Protein AF-A0A2I1FZP3-F1 (afdb_monomer)

Nearest PDB structures (foldseek):
  4ckk-assembly2_D  TM=4.000E-01  e=3.227E-01  Escherichia coli
  2xco-assembly1_A-2  TM=3.703E-01  e=2.874E-01  Staphylococcus aureus subsp. aureus N315
  9ggq-assembly1_A  TM=3.804E-01  e=4.571E-01  Escherichia coli
  8j9t-assembly1_B  TM=2.985E-01  e=2.029E-01  Salmonella enterica subsp. enterica serovar Typhi str. CT18
  4tma-assembly1_A  TM=3.708E-01  e=7.704E-01  Escherichia coli str. K-12 substr. MC4100

Secondary structu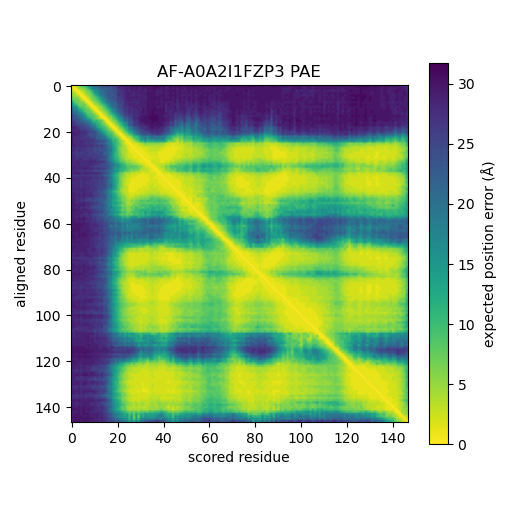re (DSSP, 8-state):
-PPPPP------PPP-----------EEEEEE--TT-S--EEEEEEEE-HHHHHHHHH-THHHHTT----TTEEEEEEE-TTT--EEEEEEEEPPHHHHHHHHHHHHH---------------HHHHHHHHHHHHHHHHHHHHHT--

Structure (mmCIF, N/CA/C/O backbone):
data_AF-A0A2I1FZP3-F1
#
_entry.id   AF-A0A2I1FZP3-F1
#
loop_
_atom_site.group_PDB
_atom_site.id
_atom_site.type_symbol
_atom_site.label_atom_id
_atom_site.label_alt_id
_atom_site.label_comp_id
_atom_site.label_asym_id
_atom_site.label_entity_id
_atom_site.label_seq_id
_atom_site.pdbx_PDB_ins_code
_atom_site.Cartn_x
_atom_site.Cartn_y
_atom_site.Cartn_z
_atom_site.occupancy
_atom_site.B_iso_or_equiv
_atom_site.auth_seq_id
_atom_site.auth_comp_id
_atom_site.auth_asym_id
_atom_site.auth_atom_id
_atom_site.pdbx_PDB_model_num
ATOM 1 N N . MET A 1 1 ? -20.831 64.027 -20.513 1.00 36.06 1 MET A N 1
ATOM 2 C CA . MET A 1 1 ? -20.274 62.746 -20.029 1.00 36.06 1 MET A CA 1
ATOM 3 C C . MET A 1 1 ? -19.517 62.098 -21.174 1.00 36.06 1 MET A C 1
ATOM 5 O O . MET A 1 1 ? -19.950 62.230 -22.310 1.00 36.06 1 MET A O 1
ATOM 9 N N . ASN A 1 2 ? -18.352 61.541 -20.854 1.00 31.67 2 ASN A N 1
ATOM 10 C CA . ASN A 1 2 ? -17.233 61.243 -21.748 1.00 31.67 2 ASN A CA 1
ATOM 11 C C . ASN A 1 2 ? -17.485 60.172 -22.819 1.00 31.67 2 ASN A C 1
ATOM 13 O O . ASN A 1 2 ? -18.272 59.250 -22.639 1.00 31.67 2 ASN A O 1
ATOM 17 N N . TYR A 1 3 ? -16.723 60.334 -23.902 1.00 29.52 3 TYR A N 1
ATOM 18 C CA . TYR A 1 3 ? -16.594 59.488 -25.084 1.00 29.52 3 TYR A CA 1
ATOM 19 C C . TYR A 1 3 ? -16.164 58.044 -24.770 1.00 29.52 3 TYR A C 1
ATOM 21 O O . TYR A 1 3 ? -15.208 57.819 -24.028 1.00 29.52 3 TYR A O 1
ATOM 29 N N . ASN A 1 4 ? -16.829 57.086 -25.425 1.00 27.98 4 ASN A N 1
ATOM 30 C CA . ASN A 1 4 ? -16.397 55.694 -25.556 1.00 27.98 4 ASN A CA 1
ATOM 31 C C . ASN A 1 4 ? -15.178 55.609 -26.486 1.00 27.98 4 ASN A C 1
ATOM 33 O O . ASN A 1 4 ? -15.263 55.978 -27.658 1.00 27.98 4 ASN A O 1
ATOM 37 N N . PHE A 1 5 ? -14.069 55.074 -25.976 1.00 32.09 5 PHE A N 1
ATOM 38 C CA . PHE A 1 5 ? -12.949 54.604 -26.784 1.00 32.09 5 PHE A CA 1
ATOM 39 C C . PHE A 1 5 ? -13.164 53.131 -27.148 1.00 32.09 5 PHE A C 1
ATOM 41 O O . PHE A 1 5 ? -13.306 52.277 -26.275 1.00 32.09 5 PHE A O 1
ATOM 48 N N . ASN A 1 6 ? -13.154 52.847 -28.450 1.00 33.81 6 ASN A N 1
ATOM 49 C CA . ASN A 1 6 ? -12.916 51.512 -28.991 1.00 33.81 6 ASN A CA 1
ATOM 50 C C . ASN A 1 6 ? -11.511 51.037 -28.600 1.00 33.81 6 ASN A C 1
ATOM 52 O O . ASN A 1 6 ? -10.565 51.811 -28.719 1.00 33.81 6 ASN A O 1
ATOM 56 N N . ASN A 1 7 ? -11.369 49.757 -28.246 1.00 30.62 7 ASN A N 1
ATOM 57 C CA . ASN A 1 7 ? -10.173 48.984 -28.581 1.00 30.62 7 ASN A CA 1
ATOM 58 C C . ASN A 1 7 ? -10.467 47.471 -28.578 1.00 30.62 7 ASN A C 1
ATOM 60 O O . ASN A 1 7 ? -10.655 46.846 -27.539 1.00 30.62 7 ASN A O 1
ATOM 64 N N . SER A 1 8 ? -10.543 46.938 -29.799 1.00 32.81 8 SER A N 1
ATOM 65 C CA . SER A 1 8 ? -9.983 45.668 -30.289 1.00 32.81 8 SER A CA 1
ATOM 66 C C . SER A 1 8 ? -9.821 44.507 -29.297 1.00 32.81 8 SER A C 1
ATOM 68 O O . SER A 1 8 ? -8.838 44.436 -28.563 1.00 32.81 8 SER A O 1
ATOM 70 N N . GLN A 1 9 ? -10.702 43.505 -29.397 1.00 31.09 9 GLN A N 1
ATOM 71 C CA . GLN A 1 9 ? -10.388 42.152 -28.938 1.00 31.09 9 GLN A CA 1
ATOM 72 C C . GLN A 1 9 ? -9.638 41.401 -30.039 1.00 31.09 9 GLN A C 1
ATOM 74 O O . GLN A 1 9 ? -10.198 41.039 -31.073 1.00 31.09 9 GLN A O 1
ATOM 79 N N . HIS A 1 10 ? -8.346 41.188 -29.803 1.00 32.38 10 HIS A N 1
ATOM 80 C CA . HIS A 1 10 ? -7.558 40.194 -30.512 1.00 32.38 10 HIS A CA 1
ATOM 81 C C . HIS A 1 10 ? -8.129 38.807 -30.197 1.00 32.38 10 HIS A C 1
ATOM 83 O O . HIS A 1 10 ? -8.143 38.373 -29.047 1.00 32.38 10 HIS A O 1
ATOM 89 N N . ILE A 1 11 ? -8.583 38.109 -31.235 1.00 34.84 11 ILE A N 1
ATOM 90 C CA . ILE A 1 11 ? -8.888 36.682 -31.188 1.00 34.84 11 ILE A CA 1
ATOM 91 C C . ILE A 1 11 ? -7.550 35.963 -31.005 1.00 34.84 11 ILE A C 1
ATOM 93 O O . ILE A 1 11 ? -6.791 35.810 -31.961 1.00 34.84 11 ILE A O 1
ATOM 97 N N . GLN A 1 12 ? -7.242 35.545 -29.780 1.00 29.98 12 GLN A N 1
ATOM 98 C CA . GLN A 1 12 ? -6.174 34.586 -2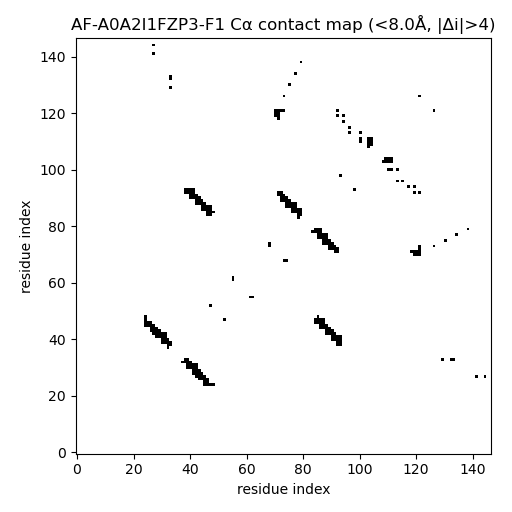9.532 1.00 29.98 12 GLN A CA 1
ATOM 99 C C . GLN A 1 12 ? -6.820 33.220 -29.320 1.00 29.98 12 GLN A C 1
ATOM 101 O O . GLN A 1 12 ? -7.466 32.954 -28.310 1.00 29.98 12 GLN A O 1
ATOM 106 N N . GLN A 1 13 ? -6.704 32.385 -30.351 1.00 31.31 13 GLN A N 1
ATOM 107 C CA . GLN A 1 13 ? -7.092 30.982 -30.325 1.00 31.31 13 GLN A CA 1
ATOM 108 C C . GLN A 1 13 ? -6.301 30.281 -29.214 1.00 31.31 13 GLN A C 1
ATOM 110 O O . GLN A 1 13 ? -5.072 30.287 -29.246 1.00 31.31 13 GLN A O 1
ATOM 115 N N . ASN A 1 14 ? -6.997 29.677 -28.250 1.00 29.75 14 ASN A N 1
ATOM 116 C CA . ASN A 1 14 ? -6.415 28.670 -27.366 1.00 29.75 14 ASN A CA 1
ATOM 117 C C . ASN A 1 14 ? -6.145 27.406 -28.196 1.00 29.75 14 ASN A C 1
ATOM 119 O O . ASN A 1 14 ? -7.109 26.823 -28.699 1.00 29.75 14 ASN A O 1
ATOM 123 N N . PRO A 1 15 ? -4.901 26.920 -28.328 1.00 36.59 15 PRO A N 1
ATOM 124 C CA . PRO A 1 15 ? -4.681 25.565 -28.779 1.00 36.59 15 PRO A CA 1
ATOM 125 C C . PRO A 1 15 ? -4.720 24.607 -27.587 1.00 36.59 15 PRO A C 1
ATOM 127 O O . PRO A 1 15 ? -4.204 24.890 -26.508 1.00 36.59 15 PRO A O 1
ATOM 130 N N . SER A 1 16 ? -5.268 23.425 -27.859 1.00 30.95 16 SER A N 1
ATOM 131 C CA . SER A 1 16 ? -5.257 22.203 -27.051 1.00 30.95 16 SER A CA 1
ATOM 132 C C . SER A 1 16 ? -6.294 22.090 -25.926 1.00 30.95 16 SER A C 1
ATOM 134 O O . SER A 1 16 ? -5.985 21.993 -24.743 1.00 30.95 16 SER A O 1
ATOM 136 N N . SER A 1 17 ? -7.549 21.883 -26.334 1.00 36.59 17 SER A N 1
ATOM 137 C CA . SER A 1 17 ? -8.292 20.750 -25.778 1.00 36.59 17 SER A CA 1
ATOM 138 C C . SER A 1 17 ? -7.452 19.493 -26.016 1.00 36.59 17 SER A C 1
ATOM 140 O O . SER A 1 17 ? -7.402 18.964 -27.128 1.00 36.59 17 SER A O 1
ATOM 142 N N . ILE A 1 18 ? -6.707 19.070 -24.997 1.00 39.03 18 ILE A N 1
ATOM 143 C CA . ILE A 1 18 ? -6.102 17.744 -24.980 1.00 39.03 18 ILE A CA 1
ATOM 144 C C . ILE A 1 18 ? -7.286 16.787 -25.000 1.00 39.03 18 ILE A C 1
ATOM 146 O O . ILE A 1 18 ? -7.970 16.626 -23.991 1.00 39.03 18 ILE A O 1
ATOM 150 N N . ASN A 1 19 ? -7.553 16.209 -26.170 1.00 36.81 19 ASN A N 1
ATOM 151 C CA . ASN A 1 19 ? -8.382 15.025 -26.278 1.00 36.81 19 ASN A CA 1
ATOM 152 C C . ASN A 1 19 ? -7.732 13.992 -25.357 1.00 36.81 19 ASN A C 1
ATOM 154 O O . ASN A 1 19 ? -6.656 13.469 -25.646 1.00 36.81 19 ASN A O 1
ATOM 158 N N . GLN A 1 20 ? -8.326 13.792 -24.184 1.00 46.28 20 GLN A N 1
ATOM 159 C CA . GLN A 1 20 ? -8.080 12.601 -23.397 1.00 46.28 20 GLN A CA 1
ATOM 160 C C . GLN A 1 20 ? -8.720 11.477 -24.199 1.00 46.28 20 GLN A C 1
ATOM 162 O O . GLN A 1 20 ? -9.888 11.151 -24.009 1.00 46.28 20 GLN A O 1
ATOM 167 N N . ASP A 1 21 ? -7.967 10.940 -25.159 1.00 45.06 21 ASP A N 1
ATOM 168 C CA . ASP A 1 21 ? -8.233 9.600 -25.651 1.00 45.06 21 ASP A CA 1
ATOM 169 C C . ASP A 1 21 ? -8.418 8.725 -24.410 1.00 45.06 21 ASP A C 1
ATOM 171 O O . ASP A 1 21 ? -7.615 8.793 -23.473 1.00 45.06 21 ASP A O 1
ATOM 175 N N . ASN A 1 22 ? -9.533 7.995 -24.364 1.00 50.78 22 ASN A N 1
ATOM 176 C CA . ASN A 1 22 ? -9.901 7.119 -23.258 1.00 50.78 22 ASN A CA 1
ATOM 177 C C . ASN A 1 22 ? -8.914 5.946 -23.203 1.00 50.78 22 ASN A C 1
ATOM 179 O O . ASN A 1 22 ? -9.229 4.829 -23.609 1.00 50.78 22 ASN A O 1
ATOM 183 N N . VAL A 1 23 ? -7.691 6.210 -22.752 1.00 60.16 23 VAL A N 1
ATOM 184 C CA . VAL A 1 23 ? -6.700 5.183 -22.481 1.00 60.16 23 VAL A CA 1
ATOM 185 C C . VAL A 1 23 ? -7.217 4.418 -21.274 1.00 60.16 23 VAL A C 1
ATOM 187 O O . VAL A 1 23 ? -7.290 4.956 -20.169 1.00 60.16 23 VAL A O 1
ATOM 190 N N . VAL A 1 24 ? -7.649 3.181 -21.510 1.00 63.47 24 VAL A N 1
ATOM 191 C CA . VAL A 1 24 ? -8.083 2.277 -20.448 1.00 63.47 24 VAL A CA 1
ATOM 192 C C . VAL A 1 24 ? -6.864 1.990 -19.579 1.00 63.47 24 VAL A C 1
ATOM 194 O O . VAL A 1 24 ? -5.933 1.306 -19.997 1.00 63.47 24 VAL A O 1
ATOM 197 N N . MET A 1 25 ? -6.855 2.576 -18.386 1.00 76.56 25 MET A N 1
ATOM 198 C CA . MET A 1 25 ? -5.805 2.371 -17.399 1.00 76.56 25 MET A CA 1
ATOM 199 C C . MET A 1 25 ? -6.105 1.102 -16.616 1.00 76.56 25 MET A C 1
ATOM 201 O O . MET A 1 25 ? -7.191 0.972 -16.053 1.00 76.56 25 MET A O 1
ATOM 205 N N . VAL A 1 26 ? -5.141 0.185 -16.557 1.00 87.75 26 VAL A N 1
ATOM 206 C CA . VAL A 1 26 ? -5.249 -0.972 -15.669 1.00 87.75 26 VAL A CA 1
ATOM 207 C C . VAL A 1 26 ? -5.025 -0.491 -14.237 1.00 87.75 26 VAL A C 1
ATOM 209 O O . VAL A 1 26 ? -3.985 0.094 -13.922 1.00 87.75 26 VAL A O 1
ATOM 212 N N . GLU A 1 27 ? -6.022 -0.708 -13.385 1.00 91.06 27 GLU A N 1
ATOM 213 C CA . GLU A 1 27 ? -6.035 -0.289 -11.986 1.00 91.06 27 GLU A CA 1
ATOM 214 C C . GLU A 1 27 ? -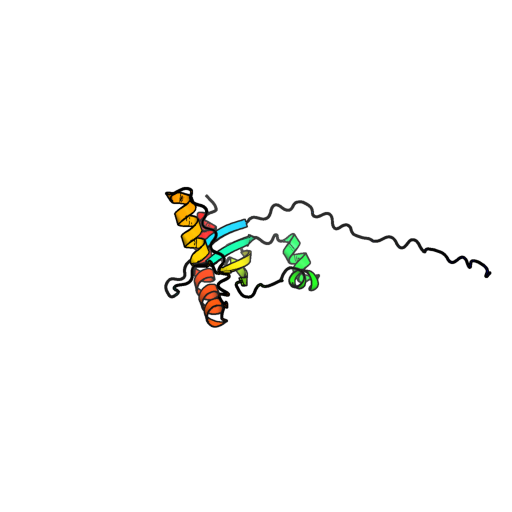6.284 -1.498 -11.083 1.00 91.06 27 GLU A C 1
ATOM 216 O O . GLU A 1 27 ? -7.218 -2.268 -11.298 1.00 91.06 27 GLU A O 1
ATOM 221 N N . TYR A 1 28 ? -5.451 -1.638 -10.055 1.00 92.12 28 TYR A N 1
ATOM 222 C CA . TYR A 1 28 ? -5.580 -2.646 -9.013 1.00 92.12 28 TYR A CA 1
ATOM 223 C C . TYR A 1 28 ? -5.862 -1.948 -7.686 1.00 92.12 28 TYR A C 1
ATOM 225 O O . TYR A 1 28 ? -5.115 -1.056 -7.274 1.00 92.12 28 TYR A O 1
ATOM 233 N N . LEU A 1 29 ? -6.935 -2.374 -7.023 1.00 93.25 29 LEU A N 1
ATOM 234 C CA . LEU A 1 29 ? -7.393 -1.847 -5.742 1.00 93.25 29 LEU A CA 1
ATOM 235 C C . LEU A 1 29 ? -7.364 -2.973 -4.716 1.00 93.25 29 LEU A C 1
ATOM 237 O O . LEU A 1 29 ? -7.997 -4.010 -4.918 1.00 93.25 29 LEU A O 1
ATOM 241 N N . PHE A 1 30 ? -6.631 -2.792 -3.623 1.00 94.38 30 PHE A N 1
ATOM 242 C CA . PHE A 1 30 ? -6.566 -3.795 -2.563 1.00 94.38 30 PHE A CA 1
ATOM 243 C C . PHE A 1 30 ? -6.197 -3.178 -1.218 1.00 94.38 30 PHE A C 1
ATOM 245 O O . PHE A 1 30 ? -5.577 -2.120 -1.145 1.00 94.38 30 PHE A O 1
ATOM 252 N N . PHE A 1 31 ? -6.567 -3.860 -0.135 1.00 93.94 31 PHE A N 1
ATOM 253 C CA . PHE A 1 31 ? -6.072 -3.530 1.196 1.00 93.94 31 PHE A CA 1
ATOM 254 C C . PHE A 1 31 ? -4.766 -4.269 1.466 1.00 93.94 31 PHE A C 1
ATOM 256 O O . PHE A 1 31 ? -4.611 -5.430 1.091 1.00 93.94 31 PHE A O 1
ATOM 263 N N . TYR A 1 32 ? -3.841 -3.602 2.145 1.00 94.88 32 TYR A N 1
ATOM 264 C CA . TYR A 1 32 ? -2.533 -4.142 2.474 1.00 94.88 32 TYR A CA 1
ATOM 265 C C . TYR A 1 32 ? -2.184 -3.859 3.932 1.00 94.88 32 TYR A C 1
ATOM 267 O O . TYR A 1 32 ? -2.423 -2.764 4.441 1.00 94.88 32 TYR A O 1
ATOM 275 N N . LYS A 1 33 ? -1.598 -4.854 4.596 1.00 92.50 33 LYS A N 1
ATOM 276 C CA . LYS A 1 33 ? -1.055 -4.736 5.946 1.00 92.50 33 LYS A CA 1
ATOM 277 C C . LYS A 1 33 ? 0.363 -5.321 5.950 1.00 92.50 33 LYS A C 1
ATOM 279 O O . LYS A 1 33 ? 0.492 -6.533 5.768 1.00 92.50 33 LYS A O 1
ATOM 284 N N . PRO A 1 34 ? 1.410 -4.507 6.160 1.00 90.69 34 PRO A N 1
ATOM 285 C CA . PRO A 1 34 ? 2.765 -5.015 6.344 1.00 90.69 34 PRO A CA 1
ATOM 286 C C . PRO A 1 34 ? 2.846 -5.935 7.571 1.00 90.69 34 PRO A C 1
ATOM 288 O O . PRO A 1 34 ? 2.172 -5.705 8.573 1.00 90.69 34 PRO A O 1
ATOM 291 N N . HIS A 1 35 ? 3.711 -6.952 7.537 1.00 82.44 35 HIS A N 1
ATOM 292 C CA . HIS A 1 35 ? 3.862 -7.897 8.656 1.00 82.44 35 HIS A CA 1
ATOM 293 C C . HIS A 1 35 ? 4.301 -7.230 9.972 1.00 82.44 3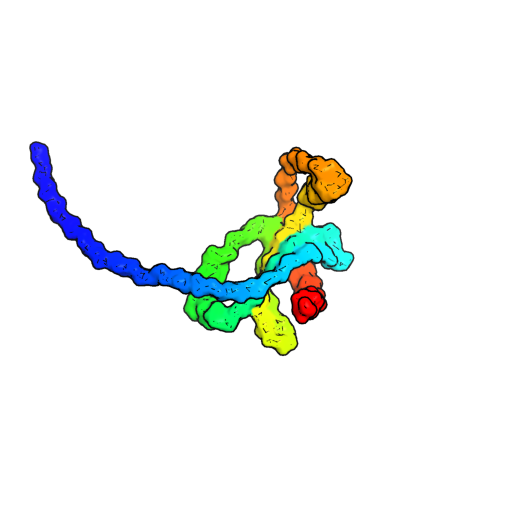5 HIS A C 1
ATOM 295 O O . HIS A 1 35 ? 3.899 -7.674 11.045 1.00 82.44 35 HIS A O 1
ATOM 301 N N . ASN A 1 36 ? 5.086 -6.154 9.886 1.00 82.75 36 ASN A N 1
ATOM 302 C CA . ASN A 1 36 ? 5.660 -5.451 11.036 1.00 82.75 36 ASN A CA 1
ATOM 303 C C . ASN A 1 36 ? 4.957 -4.120 11.339 1.00 82.75 36 ASN A C 1
ATOM 305 O O . ASN A 1 36 ? 5.529 -3.268 12.013 1.00 82.75 36 ASN A O 1
ATOM 309 N N . ASP A 1 37 ? 3.745 -3.921 10.820 1.00 85.19 37 ASP A N 1
ATOM 310 C CA . ASP A 1 37 ? 2.968 -2.703 11.027 1.00 85.19 37 ASP A CA 1
ATOM 311 C C . ASP A 1 37 ? 1.549 -3.041 11.507 1.00 85.19 37 ASP A C 1
ATOM 313 O O . ASP A 1 37 ? 0.943 -4.049 11.124 1.00 85.19 37 ASP A O 1
ATOM 317 N N . PHE A 1 38 ? 1.011 -2.197 12.382 1.00 85.06 38 PHE A N 1
ATOM 318 C CA . PHE A 1 38 ? -0.374 -2.291 12.836 1.00 85.06 38 PHE A CA 1
ATOM 319 C C . PHE A 1 38 ? -1.335 -1.576 11.884 1.00 85.06 38 PHE A C 1
ATOM 321 O O . PHE A 1 38 ? -2.533 -1.861 11.910 1.00 85.06 38 PHE A O 1
ATOM 328 N N . GLN A 1 39 ? -0.822 -0.685 11.035 1.00 90.12 39 GLN A N 1
ATOM 329 C CA . GLN A 1 39 ? -1.614 0.103 10.111 1.00 90.12 39 GLN A CA 1
ATOM 330 C C . GLN A 1 39 ? -2.043 -0.711 8.882 1.00 90.12 39 GLN A C 1
ATOM 332 O O . GLN A 1 39 ? -1.277 -1.474 8.292 1.00 90.12 39 GLN A O 1
ATOM 337 N N . ILE A 1 40 ? -3.302 -0.521 8.484 1.00 92.38 40 ILE A N 1
ATOM 338 C CA . ILE A 1 40 ? -3.864 -1.034 7.231 1.00 92.38 40 ILE A CA 1
ATOM 339 C C . ILE A 1 40 ? -3.912 0.105 6.218 1.00 92.38 40 ILE A C 1
ATOM 341 O O . ILE A 1 40 ? -4.284 1.234 6.553 1.00 92.38 40 ILE A O 1
ATOM 345 N N . TYR A 1 41 ? -3.572 -0.210 4.976 1.00 93.88 41 TYR A N 1
ATOM 346 C CA . TYR A 1 41 ? -3.533 0.735 3.873 1.00 93.88 41 TYR A CA 1
ATOM 347 C C . TYR A 1 41 ? -4.495 0.312 2.773 1.00 93.88 41 TYR A C 1
ATOM 349 O O . TYR A 1 41 ? -4.597 -0.870 2.445 1.00 93.88 41 TYR A O 1
ATOM 357 N N . HIS A 1 42 ? -5.183 1.284 2.190 1.00 94.31 42 HIS A N 1
ATOM 358 C CA . HIS A 1 42 ? -5.857 1.133 0.913 1.00 94.31 42 HIS A CA 1
ATOM 359 C C . HIS A 1 42 ? -4.846 1.456 -0.187 1.00 94.31 42 HIS A C 1
ATOM 361 O O . HIS A 1 42 ? -4.259 2.540 -0.198 1.00 94.31 42 HIS A O 1
ATOM 367 N N . ILE A 1 43 ? -4.600 0.496 -1.072 1.00 95.56 43 ILE A N 1
ATOM 368 C CA . ILE A 1 43 ? -3.628 0.606 -2.152 1.00 95.56 43 ILE A CA 1
ATOM 369 C C . ILE A 1 43 ? -4.371 0.755 -3.468 1.00 95.56 43 ILE A C 1
ATOM 371 O O . ILE A 1 43 ? -5.181 -0.089 -3.844 1.00 95.56 43 ILE A O 1
ATOM 375 N N . THR A 1 44 ? -4.031 1.817 -4.186 1.00 95.00 44 THR A N 1
ATOM 376 C CA . THR A 1 44 ? -4.402 2.025 -5.580 1.00 95.00 44 THR A CA 1
ATOM 377 C C . THR A 1 44 ? -3.146 1.943 -6.436 1.00 95.00 44 THR A C 1
ATOM 379 O O . THR A 1 44 ? -2.255 2.785 -6.328 1.00 95.00 44 THR A O 1
ATOM 382 N N . CYS A 1 45 ? -3.066 0.934 -7.296 1.00 93.88 45 CYS A N 1
ATOM 383 C CA . CYS A 1 45 ? -1.936 0.703 -8.187 1.00 93.88 45 CYS A CA 1
ATOM 384 C C . CYS A 1 45 ? -2.389 0.854 -9.641 1.00 93.88 45 CYS A C 1
ATOM 386 O O . CYS A 1 45 ? -3.232 0.095 -10.110 1.00 93.88 45 CYS A O 1
ATOM 388 N N . LYS A 1 46 ? -1.846 1.844 -10.354 1.00 92.81 46 LYS A N 1
ATOM 389 C CA . LYS A 1 46 ? -2.224 2.170 -11.737 1.00 92.81 46 LYS A CA 1
ATOM 390 C C . LYS A 1 46 ? -1.062 1.919 -12.674 1.00 92.81 46 LYS A C 1
ATOM 392 O O . LYS A 1 46 ? -0.018 2.549 -12.512 1.00 92.81 46 LYS A O 1
ATOM 397 N N . GLU A 1 47 ? -1.244 1.039 -13.652 1.00 91.75 47 GLU A N 1
ATOM 398 C CA . GLU A 1 47 ? -0.276 0.871 -14.736 1.00 91.75 47 GLU A CA 1
ATOM 399 C C . GLU A 1 47 ? -0.184 2.174 -15.540 1.00 91.75 47 GLU A C 1
ATOM 401 O O . GLU A 1 47 ? -1.198 2.793 -15.863 1.00 91.75 47 GLU A O 1
ATOM 406 N N . ILE A 1 48 ? 1.038 2.611 -15.837 1.00 89.56 48 ILE A N 1
ATOM 407 C CA . ILE A 1 48 ? 1.314 3.786 -16.658 1.00 89.56 48 ILE A CA 1
ATOM 408 C C . ILE A 1 48 ? 1.624 3.303 -18.081 1.00 89.56 48 ILE A C 1
ATOM 410 O O . ILE A 1 48 ? 2.676 2.693 -18.292 1.00 89.56 48 ILE A O 1
ATOM 414 N N . PRO A 1 49 ? 0.763 3.602 -19.069 1.00 86.69 49 PRO A N 1
ATOM 415 C CA . PRO A 1 49 ? 0.991 3.262 -20.466 1.00 86.69 49 PRO A CA 1
ATOM 416 C C . PRO A 1 49 ? 2.262 3.913 -20.996 1.00 86.69 49 PRO A C 1
ATOM 418 O O . PRO A 1 49 ? 2.619 5.032 -20.607 1.00 86.69 49 PRO A O 1
ATOM 421 N N . PHE A 1 50 ? 2.926 3.238 -21.928 1.00 81.69 50 PHE A N 1
ATOM 422 C CA . PHE A 1 50 ? 4.203 3.686 -22.475 1.00 81.69 50 PHE A CA 1
ATOM 423 C C . PHE A 1 50 ? 4.130 5.089 -23.096 1.00 81.69 50 PHE A C 1
ATOM 425 O O . PHE A 1 50 ? 4.999 5.928 -22.855 1.00 81.69 50 PHE A O 1
ATOM 432 N N . GLU A 1 51 ? 3.048 5.389 -23.811 1.00 80.88 51 GLU A N 1
ATOM 433 C CA . GLU A 1 51 ? 2.798 6.693 -24.431 1.00 80.88 51 GLU A CA 1
ATOM 434 C C . GLU A 1 51 ? 2.743 7.812 -23.382 1.00 80.88 51 GLU A C 1
ATOM 436 O O . GLU A 1 51 ? 3.175 8.945 -23.617 1.00 80.88 51 GLU A O 1
ATOM 441 N N . MET A 1 52 ? 2.239 7.491 -22.188 1.00 80.19 52 MET A N 1
ATOM 442 C CA . MET A 1 52 ? 2.197 8.418 -21.070 1.00 80.19 52 MET A CA 1
ATOM 443 C C . MET A 1 52 ? 3.581 8.599 -20.446 1.00 80.19 52 MET A C 1
ATOM 445 O O . MET A 1 52 ? 3.935 9.731 -20.125 1.00 80.19 52 MET A O 1
ATOM 449 N N . ILE A 1 53 ? 4.399 7.545 -20.355 1.00 77.88 53 ILE A N 1
ATOM 450 C CA . ILE A 1 53 ? 5.792 7.633 -19.881 1.00 77.88 53 ILE A CA 1
ATOM 451 C C . ILE A 1 53 ? 6.590 8.623 -20.740 1.00 77.88 53 ILE A C 1
ATOM 453 O O . ILE A 1 53 ? 7.252 9.508 -20.197 1.00 77.88 53 ILE A O 1
ATOM 457 N N . SER A 1 54 ? 6.485 8.547 -22.073 1.00 75.06 54 SER A N 1
ATOM 458 C CA . SER A 1 54 ? 7.167 9.495 -22.969 1.00 75.06 54 SER A CA 1
ATOM 459 C C . SER A 1 54 ? 6.737 10.945 -22.717 1.00 75.06 54 SER A C 1
ATOM 461 O O . SER A 1 54 ? 7.567 11.856 -22.732 1.00 75.06 54 SER A O 1
ATOM 463 N N . ARG A 1 55 ? 5.453 11.177 -22.412 1.00 74.50 55 ARG A N 1
ATOM 464 C CA . ARG A 1 55 ? 4.939 12.508 -22.052 1.00 74.50 55 ARG A CA 1
ATOM 465 C C . ARG A 1 55 ? 5.427 12.972 -20.681 1.00 74.50 55 ARG A C 1
ATOM 467 O O . ARG A 1 55 ? 5.749 14.148 -20.546 1.00 74.50 55 ARG A O 1
ATOM 474 N N . LEU A 1 56 ? 5.509 12.077 -19.693 1.00 71.81 56 LEU A N 1
ATOM 475 C CA . LEU A 1 56 ? 6.044 12.375 -18.358 1.00 71.81 56 LEU A CA 1
ATOM 476 C C . LEU A 1 56 ? 7.519 12.794 -18.425 1.00 71.81 56 LEU A C 1
ATOM 478 O O . LEU A 1 56 ? 7.902 13.757 -17.769 1.00 71.81 56 LEU A O 1
ATOM 482 N N . LEU A 1 57 ? 8.322 12.115 -19.250 1.00 71.88 57 LEU A N 1
ATOM 483 C CA . LEU A 1 57 ? 9.738 12.442 -19.462 1.00 71.88 57 LEU A CA 1
ATOM 484 C C . LEU A 1 57 ? 9.938 13.774 -20.201 1.00 71.88 57 LEU A C 1
ATOM 486 O O . LEU A 1 57 ? 10.932 14.458 -19.978 1.00 71.88 57 LEU A O 1
ATOM 490 N N . THR A 1 58 ? 8.999 14.144 -21.077 1.00 71.00 58 THR A N 1
ATOM 491 C CA . THR A 1 58 ? 9.102 15.359 -21.903 1.00 71.00 58 THR A CA 1
ATOM 492 C C . THR A 1 58 ? 8.526 16.595 -21.201 1.00 71.00 58 THR A C 1
ATOM 494 O O . THR A 1 58 ? 9.054 17.694 -21.350 1.00 71.00 58 THR A O 1
ATOM 497 N N . ASN A 1 59 ? 7.472 16.427 -20.392 1.00 62.28 59 ASN A N 1
ATOM 498 C CA . ASN A 1 59 ? 6.779 17.507 -19.689 1.00 62.28 59 ASN A CA 1
ATOM 499 C C . ASN A 1 59 ? 6.834 17.300 -18.165 1.00 62.28 59 ASN A C 1
ATOM 501 O O . ASN A 1 59 ? 5.936 16.693 -17.577 1.00 62.28 59 ASN A O 1
ATOM 505 N N . ASN A 1 60 ? 7.822 17.919 -17.508 1.00 56.91 60 ASN A N 1
ATOM 506 C CA . ASN A 1 60 ? 7.994 17.896 -16.043 1.00 56.91 60 ASN A CA 1
ATOM 507 C C . ASN A 1 60 ? 6.745 18.343 -15.246 1.00 56.91 60 ASN A C 1
ATOM 509 O O . ASN A 1 60 ? 6.570 17.961 -14.092 1.00 56.91 60 ASN A O 1
ATOM 513 N N . ASN A 1 61 ? 5.841 19.118 -15.856 1.00 54.12 61 ASN A N 1
ATOM 514 C CA . ASN A 1 61 ? 4.647 19.653 -15.191 1.00 54.12 61 ASN A CA 1
ATOM 515 C C . ASN A 1 61 ? 3.550 18.608 -14.913 1.00 54.12 61 ASN A C 1
ATOM 517 O O . ASN A 1 61 ? 2.720 18.826 -14.033 1.00 54.12 61 ASN A O 1
ATOM 521 N N . TYR A 1 62 ? 3.521 17.473 -15.622 1.00 54.16 62 TYR A N 1
ATOM 522 C CA . TYR A 1 62 ? 2.437 16.490 -15.464 1.00 54.16 62 TYR A CA 1
ATOM 523 C C . TYR A 1 62 ? 2.535 15.701 -14.144 1.00 54.16 62 TYR A C 1
ATOM 525 O O . TYR A 1 62 ? 1.517 15.326 -13.558 1.00 54.16 62 TYR A O 1
ATOM 533 N N . LEU A 1 63 ? 3.760 15.488 -13.650 1.00 53.88 63 LEU A N 1
ATOM 534 C CA . LEU A 1 63 ? 4.017 14.871 -12.343 1.00 53.88 63 LEU A CA 1
ATOM 535 C C . LEU A 1 63 ? 3.612 15.797 -11.187 1.00 53.88 63 LEU A C 1
ATOM 537 O O . LEU A 1 63 ? 3.161 15.324 -10.149 1.00 53.88 63 LEU A O 1
ATOM 541 N N . ILE A 1 64 ? 3.729 17.113 -11.385 1.00 50.00 64 ILE A N 1
ATOM 542 C CA . ILE A 1 64 ? 3.462 18.129 -10.360 1.00 50.00 64 ILE A CA 1
ATOM 543 C C . ILE A 1 64 ? 1.952 18.364 -10.197 1.00 50.00 64 ILE A C 1
ATOM 545 O O . ILE A 1 64 ? 1.462 18.502 -9.080 1.00 50.00 64 ILE A O 1
ATOM 549 N N . HIS A 1 65 ? 1.188 18.349 -11.294 1.00 48.59 65 HIS A N 1
ATOM 550 C CA . HIS A 1 65 ? -0.230 18.734 -11.276 1.00 48.59 65 HIS A CA 1
ATOM 551 C C . HIS A 1 65 ? -1.191 17.679 -10.688 1.00 48.59 65 HIS A C 1
ATOM 553 O O . HIS A 1 65 ? -2.354 17.991 -10.447 1.00 48.59 65 HIS A O 1
ATOM 559 N N . ASN A 1 66 ? -0.718 16.449 -10.444 1.00 52.84 66 ASN A N 1
ATOM 560 C CA . ASN A 1 66 ? -1.529 15.323 -9.951 1.00 52.84 66 ASN A CA 1
ATOM 561 C C . ASN A 1 66 ? -1.145 14.846 -8.535 1.00 52.84 66 ASN A C 1
ATOM 563 O O . ASN A 1 66 ? -1.610 13.787 -8.110 1.00 52.84 66 ASN A O 1
ATOM 567 N N . ASN A 1 67 ? -0.283 15.583 -7.829 1.00 56.41 67 ASN A N 1
ATOM 568 C CA . ASN A 1 67 ? 0.288 15.184 -6.538 1.00 56.41 67 ASN A CA 1
ATOM 569 C C . ASN A 1 67 ? -0.201 16.072 -5.381 1.00 56.41 67 ASN A C 1
ATOM 571 O O . ASN A 1 67 ? 0.595 16.528 -4.562 1.00 56.41 67 ASN A O 1
ATOM 575 N N . VAL A 1 68 ? -1.512 16.314 -5.277 1.00 55.09 68 VAL A N 1
ATOM 576 C CA . VAL A 1 68 ? -2.072 16.815 -4.011 1.00 55.09 68 VAL A CA 1
ATOM 577 C C . VAL A 1 68 ? -2.033 15.657 -3.016 1.00 55.09 68 VAL A C 1
ATOM 579 O O . VAL A 1 68 ? -2.959 14.855 -2.937 1.00 55.09 68 VAL A O 1
ATOM 582 N N . GLN A 1 69 ? -0.905 15.519 -2.326 1.00 63.00 69 GLN A N 1
ATOM 583 C CA . GLN A 1 69 ? -0.703 14.501 -1.306 1.00 63.00 69 GLN A CA 1
ATOM 584 C C . GLN A 1 69 ? -1.390 14.975 -0.029 1.00 63.00 69 GLN A C 1
ATOM 586 O O . GLN A 1 69 ? -0.985 15.959 0.587 1.00 63.00 69 GLN A O 1
ATOM 591 N N . SER A 1 70 ? -2.470 14.300 0.347 1.00 72.50 70 SER A N 1
ATOM 592 C CA . SER A 1 70 ? -3.070 14.483 1.663 1.00 72.50 70 SER A CA 1
ATOM 593 C C . SER A 1 70 ? -2.120 13.965 2.748 1.00 72.50 70 SER A C 1
ATOM 595 O O . SER A 1 70 ? -1.336 13.044 2.511 1.00 72.50 70 SER A O 1
ATOM 597 N N . ASN A 1 71 ? -2.216 14.505 3.965 1.00 79.56 71 ASN A N 1
ATOM 598 C CA . ASN A 1 71 ? -1.342 14.122 5.086 1.00 79.56 71 ASN A CA 1
ATOM 599 C C . ASN A 1 71 ? -1.422 12.627 5.459 1.00 79.56 71 ASN A C 1
ATOM 601 O O . ASN A 1 71 ? -0.528 12.112 6.125 1.00 79.56 71 ASN A O 1
ATOM 605 N N . ASN A 1 72 ? -2.481 11.937 5.026 1.00 85.19 72 ASN A N 1
ATOM 606 C CA . ASN A 1 72 ? -2.737 10.516 5.251 1.00 85.19 72 ASN A CA 1
ATOM 607 C C . ASN A 1 72 ? -2.426 9.632 4.025 1.00 85.19 72 ASN A C 1
ATOM 609 O O . ASN A 1 72 ? -2.809 8.460 4.021 1.00 85.19 72 ASN A O 1
ATOM 613 N N . SER A 1 73 ? -1.759 10.167 2.992 1.00 89.62 73 SER A N 1
ATOM 614 C CA . SER A 1 73 ? -1.390 9.411 1.788 1.00 89.62 73 SER A CA 1
ATOM 615 C C . SER A 1 73 ? 0.117 9.376 1.510 1.00 89.62 73 SER A C 1
ATOM 617 O O . SER A 1 73 ? 0.883 10.272 1.882 1.00 89.62 73 SER A O 1
ATOM 619 N N . HIS A 1 74 ? 0.550 8.312 0.837 1.00 92.12 74 HIS A N 1
ATOM 620 C CA . HIS A 1 74 ? 1.897 8.128 0.301 1.00 92.12 74 HIS A CA 1
ATOM 621 C C . HIS A 1 74 ? 1.821 7.747 -1.168 1.00 92.12 74 HIS A C 1
ATOM 623 O O . HIS A 1 74 ? 0.969 6.955 -1.564 1.00 92.12 74 HIS A O 1
ATOM 629 N N . LEU A 1 75 ? 2.702 8.318 -1.980 1.00 92.69 75 LEU A N 1
ATOM 630 C CA . LEU A 1 75 ? 2.728 8.100 -3.417 1.00 92.69 75 LEU A CA 1
ATOM 631 C C . LEU A 1 75 ? 4.148 7.776 -3.845 1.00 92.69 75 LEU A C 1
ATOM 633 O O . LEU A 1 75 ? 5.074 8.535 -3.567 1.00 92.69 75 LEU A O 1
ATOM 637 N N . PHE A 1 76 ? 4.295 6.687 -4.589 1.00 92.69 76 PHE A N 1
ATOM 638 C CA . PHE A 1 76 ? 5.562 6.309 -5.196 1.00 92.69 76 PHE A CA 1
ATOM 639 C C . PHE A 1 76 ? 5.346 5.617 -6.543 1.00 92.69 76 PHE A C 1
ATOM 641 O O . PHE A 1 76 ? 4.228 5.262 -6.924 1.00 92.69 76 PHE A O 1
ATOM 648 N N . TYR A 1 77 ? 6.438 5.443 -7.283 1.00 91.75 77 TYR A N 1
ATOM 649 C CA . TYR A 1 77 ? 6.444 4.711 -8.545 1.00 91.75 77 TYR A CA 1
ATOM 650 C C . TYR A 1 77 ? 7.171 3.382 -8.379 1.00 91.75 77 TYR A C 1
ATOM 652 O O . TYR A 1 77 ? 8.197 3.291 -7.702 1.00 91.75 77 TYR A O 1
ATOM 660 N N . TYR A 1 78 ? 6.642 2.349 -9.022 1.00 92.50 78 TYR A N 1
ATOM 661 C CA . TYR A 1 78 ? 7.200 1.007 -9.001 1.00 92.50 78 TYR A CA 1
ATOM 662 C C . TYR A 1 78 ? 7.388 0.502 -10.424 1.00 92.50 78 TYR A C 1
ATOM 664 O O . TYR A 1 78 ? 6.466 0.570 -11.229 1.00 92.50 78 TYR A O 1
ATOM 672 N N . GLN A 1 79 ? 8.571 -0.022 -10.735 1.00 91.44 79 GLN A N 1
ATOM 673 C CA . GLN A 1 79 ? 8.803 -0.739 -11.981 1.00 91.44 79 GLN A CA 1
ATOM 674 C C . GLN A 1 79 ? 8.831 -2.233 -11.687 1.00 91.44 79 GLN A C 1
ATOM 676 O O . GLN A 1 79 ? 9.673 -2.700 -10.919 1.00 91.44 79 GLN A O 1
ATOM 681 N N . HIS A 1 80 ? 7.938 -2.982 -12.324 1.00 89.00 80 HIS A N 1
ATOM 682 C CA . HIS A 1 80 ? 7.900 -4.423 -12.163 1.00 89.00 80 HIS A CA 1
ATOM 683 C C . HIS A 1 80 ? 9.147 -5.064 -12.805 1.00 89.00 80 HIS A C 1
ATOM 685 O O . HIS A 1 80 ? 9.499 -4.751 -13.949 1.00 89.00 80 HIS A O 1
ATOM 691 N N . PRO A 1 81 ? 9.872 -5.940 -12.085 1.00 86.44 81 PRO A N 1
ATOM 692 C CA . PRO A 1 81 ? 11.183 -6.411 -12.522 1.00 86.44 81 PRO A CA 1
ATOM 693 C C . PRO A 1 81 ? 11.129 -7.313 -13.761 1.00 86.44 81 PRO A C 1
ATOM 695 O O . PRO A 1 81 ? 12.112 -7.332 -14.508 1.00 86.44 81 PRO A O 1
ATOM 698 N N . GLY A 1 82 ? 10.013 -8.020 -13.987 1.00 86.19 82 GLY A N 1
ATOM 699 C CA . GLY A 1 82 ? 9.835 -8.966 -15.093 1.00 86.19 82 GLY A CA 1
ATOM 700 C C . GLY A 1 82 ? 9.509 -8.295 -16.428 1.00 86.19 82 GLY A C 1
ATOM 701 O O . GLY A 1 82 ? 10.324 -8.300 -17.344 1.00 86.19 82 GLY A O 1
ATOM 702 N N . ASP A 1 83 ? 8.325 -7.694 -16.528 1.00 85.88 83 ASP A N 1
ATOM 703 C CA . ASP A 1 83 ? 7.790 -7.079 -17.757 1.00 85.88 83 ASP A CA 1
ATOM 704 C C . ASP A 1 83 ? 8.141 -5.588 -17.924 1.00 85.88 83 ASP A C 1
ATOM 706 O O . ASP A 1 83 ? 7.782 -4.979 -18.929 1.00 85.88 83 ASP A O 1
ATOM 710 N N . LYS A 1 84 ? 8.860 -4.997 -16.958 1.00 87.50 84 LYS A N 1
ATOM 711 C CA . LYS A 1 84 ? 9.298 -3.588 -16.950 1.00 87.50 84 LYS A CA 1
ATOM 712 C C . LYS A 1 84 ? 8.169 -2.561 -16.960 1.00 87.50 84 LYS A C 1
ATOM 714 O O . LYS A 1 84 ? 8.460 -1.367 -17.097 1.00 87.50 84 LYS A O 1
ATOM 719 N N . LYS A 1 85 ? 6.921 -2.991 -16.748 1.00 89.81 85 LYS A N 1
ATOM 720 C CA . LYS A 1 85 ? 5.776 -2.094 -16.594 1.00 89.81 85 LYS A CA 1
ATOM 721 C C . LYS A 1 85 ? 5.985 -1.168 -15.403 1.00 89.81 85 LYS A C 1
ATOM 723 O O . LYS A 1 85 ? 6.530 -1.575 -14.375 1.00 89.81 85 LYS A O 1
ATOM 728 N N . ILE A 1 86 ? 5.563 0.084 -15.555 1.00 91.06 86 ILE A N 1
ATOM 729 C CA . ILE A 1 86 ? 5.663 1.103 -14.510 1.00 91.06 86 ILE A CA 1
ATOM 730 C C . ILE A 1 86 ? 4.280 1.330 -13.925 1.00 91.06 86 ILE A C 1
ATOM 732 O O . ILE A 1 86 ? 3.303 1.469 -14.654 1.00 91.06 86 ILE A O 1
ATOM 736 N N . TYR A 1 87 ? 4.222 1.413 -12.607 1.00 92.00 87 TYR A N 1
ATOM 737 C CA . TYR A 1 87 ? 3.008 1.613 -11.847 1.00 92.00 87 TYR A CA 1
ATOM 738 C C . TYR A 1 87 ? 3.126 2.871 -10.996 1.00 92.00 87 TYR A C 1
ATOM 740 O O . TYR A 1 87 ? 4.153 3.108 -10.353 1.00 92.00 87 TYR A O 1
ATOM 748 N N . LYS A 1 88 ? 2.059 3.668 -10.973 1.00 92.75 88 LYS A N 1
ATOM 749 C CA . LYS A 1 88 ? 1.827 4.699 -9.963 1.00 92.75 88 LYS A CA 1
ATOM 750 C C . LYS A 1 88 ? 1.105 4.043 -8.792 1.00 92.75 88 LYS A C 1
ATOM 752 O O . LYS A 1 88 ? -0.006 3.547 -8.970 1.00 92.75 88 LYS A O 1
ATOM 757 N N . VAL A 1 89 ? 1.717 4.062 -7.616 1.00 94.12 89 VAL A N 1
ATOM 758 C CA . VAL A 1 89 ? 1.155 3.467 -6.402 1.00 94.12 89 VAL A CA 1
ATOM 759 C C . VAL A 1 89 ? 0.766 4.583 -5.445 1.00 94.12 89 VAL A C 1
ATOM 761 O O . VAL A 1 89 ? 1.585 5.436 -5.108 1.00 94.12 89 VAL A O 1
ATOM 764 N N . ILE A 1 90 ? -0.498 4.587 -5.035 1.00 94.25 90 ILE A N 1
ATOM 765 C CA . ILE A 1 90 ? -1.059 5.499 -4.042 1.00 94.25 90 ILE A CA 1
ATOM 766 C C . ILE A 1 90 ? -1.491 4.648 -2.856 1.00 94.25 90 ILE A C 1
ATOM 768 O O . ILE A 1 90 ? -2.210 3.665 -3.020 1.00 94.25 90 ILE A O 1
ATOM 772 N N . CYS A 1 91 ? -1.032 5.028 -1.674 1.00 93.88 91 CYS A N 1
ATOM 773 C CA . CYS A 1 91 ? -1.321 4.353 -0.424 1.00 93.88 91 CYS A CA 1
ATOM 774 C C . CYS A 1 91 ? -2.040 5.324 0.496 1.00 93.88 91 CYS A C 1
ATOM 776 O O . CYS A 1 91 ? -1.527 6.411 0.752 1.00 93.88 91 CYS A O 1
ATOM 778 N N . GLU A 1 92 ? -3.185 4.928 1.026 1.00 92.75 92 GLU A N 1
ATOM 779 C CA . GLU A 1 92 ? -3.969 5.743 1.948 1.00 92.75 92 GLU A CA 1
ATOM 780 C C . GLU A 1 92 ? -4.145 4.992 3.261 1.00 92.75 92 GLU A C 1
ATOM 782 O O . GLU A 1 92 ? -4.507 3.814 3.271 1.00 92.75 92 GLU A O 1
ATOM 787 N N . ILE A 1 93 ? -3.889 5.667 4.379 1.00 91.81 93 ILE A N 1
ATOM 788 C CA . ILE A 1 93 ? -4.148 5.101 5.701 1.00 91.81 93 ILE A CA 1
ATOM 789 C C . ILE A 1 93 ? -5.649 4.853 5.865 1.00 91.81 93 ILE A C 1
ATOM 791 O O . ILE A 1 93 ? -6.466 5.765 5.725 1.00 91.81 93 ILE A O 1
ATOM 795 N N . VAL A 1 94 ? -6.006 3.619 6.221 1.00 89.88 94 VAL A N 1
ATOM 796 C CA . VAL A 1 94 ? -7.372 3.261 6.603 1.00 89.88 94 VAL A CA 1
ATOM 797 C C . VAL A 1 94 ? -7.553 3.542 8.090 1.00 89.88 94 VAL A C 1
ATOM 799 O O . VAL A 1 94 ? -6.872 2.946 8.926 1.00 89.88 94 VAL A O 1
ATOM 802 N N . SER A 1 95 ? -8.475 4.441 8.437 1.00 87.06 95 SER A N 1
ATOM 803 C CA . SER A 1 95 ? -8.781 4.714 9.843 1.00 87.06 95 SER A CA 1
ATOM 804 C C . SER A 1 95 ? -9.527 3.546 10.491 1.00 87.06 95 SER A C 1
ATOM 806 O O . SER A 1 95 ? -10.316 2.845 9.849 1.00 87.06 95 SER A O 1
ATOM 808 N N . TYR A 1 96 ? -9.324 3.363 11.795 1.00 86.19 96 TYR A N 1
ATOM 809 C CA . TYR A 1 96 ? -10.059 2.357 12.564 1.00 86.19 96 TYR A CA 1
ATOM 810 C C . TYR A 1 96 ? -11.573 2.595 12.511 1.00 86.19 96 TYR A C 1
ATOM 812 O O . TYR A 1 96 ? -12.334 1.644 12.337 1.00 86.19 96 TYR A O 1
ATOM 820 N N . ASP A 1 97 ? -12.010 3.855 12.542 1.00 86.56 97 ASP A N 1
ATOM 8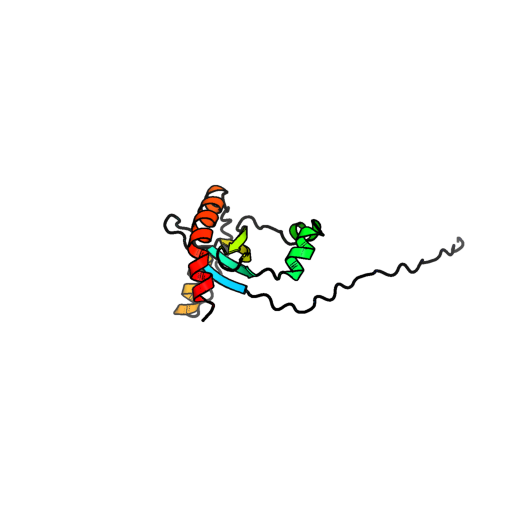21 C CA . ASP A 1 97 ? -13.427 4.216 12.429 1.00 86.56 97 ASP A CA 1
ATOM 822 C C . ASP A 1 97 ? -14.027 3.806 11.082 1.00 86.56 97 ASP A C 1
ATOM 824 O O . ASP A 1 97 ? -15.170 3.347 11.023 1.00 86.56 97 ASP A O 1
ATOM 828 N N . TYR A 1 98 ? -13.253 3.910 9.993 1.00 86.06 98 TYR A N 1
ATOM 829 C CA . TYR A 1 98 ? -13.685 3.422 8.686 1.00 86.06 98 TYR A CA 1
ATOM 830 C C . TYR A 1 98 ? -13.938 1.912 8.726 1.00 86.06 98 TYR A C 1
ATOM 832 O O . TYR A 1 98 ? -14.986 1.460 8.262 1.00 86.06 98 TYR A O 1
ATOM 840 N N . ILE A 1 99 ? -13.027 1.141 9.328 1.00 88.62 99 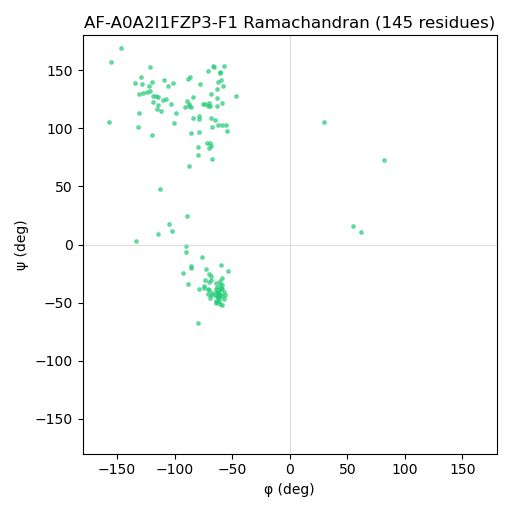ILE A N 1
ATOM 841 C CA . ILE A 1 99 ? -13.156 -0.317 9.461 1.00 88.62 99 ILE A CA 1
ATOM 842 C C . ILE A 1 99 ? -14.379 -0.670 10.312 1.00 88.62 99 ILE A C 1
ATOM 844 O O . ILE A 1 99 ? -15.206 -1.472 9.885 1.00 88.62 99 ILE A O 1
ATOM 848 N N . VAL A 1 100 ? -14.539 -0.045 11.482 1.00 89.25 100 VAL A N 1
ATOM 849 C CA . VAL A 1 100 ? -15.685 -0.278 12.378 1.00 89.25 100 VAL A CA 1
ATOM 850 C C . VAL A 1 100 ? -17.002 0.041 11.675 1.00 89.25 100 VAL A C 1
ATOM 852 O O . VAL A 1 100 ? -17.953 -0.740 11.750 1.00 89.25 100 VAL A O 1
ATOM 855 N N . ARG A 1 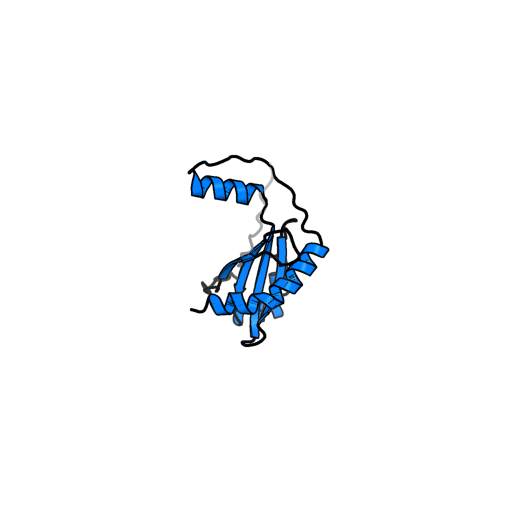101 ? -17.071 1.160 10.949 1.00 87.62 101 ARG A N 1
ATOM 856 C CA . ARG A 1 101 ? -18.259 1.537 10.176 1.00 87.62 101 ARG A CA 1
ATOM 857 C C . ARG A 1 101 ? -18.556 0.529 9.067 1.00 87.62 101 ARG A C 1
ATOM 859 O O . ARG A 1 101 ? -19.707 0.132 8.918 1.00 87.62 101 ARG A O 1
ATOM 866 N N . MET A 1 102 ? -17.541 0.084 8.323 1.00 88.94 102 MET A N 1
ATOM 867 C CA . MET A 1 102 ? -17.706 -0.929 7.275 1.00 88.94 102 MET A CA 1
ATOM 868 C C . MET A 1 102 ? -18.190 -2.265 7.844 1.00 88.94 102 MET A C 1
ATOM 870 O O . MET A 1 102 ? -19.139 -2.838 7.317 1.00 88.94 102 MET A O 1
ATOM 874 N N . LEU A 1 103 ? -17.604 -2.737 8.947 1.00 91.12 103 LEU A N 1
ATOM 875 C CA . LEU A 1 103 ? -18.020 -3.977 9.607 1.00 91.12 103 LEU A CA 1
ATOM 876 C C . LEU A 1 103 ? -19.460 -3.901 10.123 1.00 91.12 103 LEU A C 1
ATOM 878 O O . LEU A 1 103 ? -20.209 -4.866 9.979 1.00 91.12 103 LEU A O 1
ATOM 882 N N . ASN A 1 104 ? -19.863 -2.766 10.696 1.00 90.38 104 ASN A N 1
ATOM 883 C CA . ASN A 1 104 ? -21.239 -2.578 11.150 1.00 90.38 104 ASN A CA 1
ATOM 884 C C . ASN A 1 104 ? -22.230 -2.530 9.988 1.00 90.38 104 ASN A C 1
ATOM 886 O O . ASN A 1 104 ? -23.282 -3.162 10.059 1.00 90.38 104 ASN A O 1
ATOM 890 N N . LYS A 1 105 ? -21.871 -1.844 8.899 1.00 89.38 105 LYS A N 1
ATOM 891 C CA . LYS A 1 105 ? -22.690 -1.796 7.690 1.00 89.38 105 LYS A CA 1
ATOM 892 C C . LYS A 1 105 ? -22.870 -3.183 7.070 1.00 89.38 105 LYS A C 1
ATOM 894 O O . LYS A 1 105 ? -23.986 -3.535 6.714 1.00 89.38 105 LYS A O 1
ATOM 899 N N . ILE A 1 106 ? -21.798 -3.969 6.965 1.00 91.62 106 ILE A N 1
ATOM 900 C CA . ILE A 1 106 ? -21.832 -5.306 6.351 1.00 91.62 106 ILE A CA 1
ATOM 901 C C . ILE A 1 106 ? -22.642 -6.298 7.194 1.00 91.62 106 ILE A C 1
ATOM 903 O O . ILE A 1 106 ? -23.416 -7.069 6.640 1.00 91.62 106 ILE A O 1
ATOM 907 N N . ASN A 1 107 ? -22.464 -6.297 8.517 1.00 93.94 107 ASN A N 1
ATOM 908 C CA . ASN A 1 107 ? -23.046 -7.334 9.376 1.00 93.94 107 ASN A CA 1
ATOM 909 C C . ASN A 1 107 ? -24.423 -6.974 9.943 1.00 93.94 107 ASN A C 1
ATOM 911 O O . ASN A 1 107 ? -25.179 -7.871 10.308 1.00 93.94 107 ASN A O 1
ATOM 915 N N . TYR A 1 108 ? -24.734 -5.682 10.059 1.00 93.56 108 TYR A N 1
ATOM 916 C CA . TYR A 1 108 ? -25.918 -5.208 10.779 1.00 93.56 108 TYR A CA 1
ATOM 917 C C . TYR A 1 108 ? -26.723 -4.149 10.017 1.00 93.56 108 TYR A C 1
ATOM 919 O O . TYR A 1 108 ? -27.663 -3.610 10.590 1.00 93.56 108 TYR A O 1
ATOM 927 N N . GLU A 1 109 ? -26.341 -3.804 8.779 1.00 87.44 109 GLU A N 1
ATOM 928 C CA . GLU A 1 109 ? -26.969 -2.748 7.957 1.00 87.44 109 GLU A CA 1
ATOM 929 C C . GLU A 1 109 ? -27.042 -1.367 8.642 1.00 87.44 109 GLU A C 1
ATOM 931 O O . GLU A 1 109 ? -27.746 -0.461 8.199 1.00 87.44 109 GLU A O 1
ATOM 936 N N . ASN A 1 110 ? -26.265 -1.172 9.711 1.00 84.00 110 ASN A N 1
ATOM 937 C CA . ASN A 1 110 ? -26.262 0.053 10.495 1.00 84.00 110 ASN A CA 1
ATOM 938 C C . ASN A 1 110 ? -25.224 1.037 9.953 1.00 84.00 110 ASN A C 1
ATOM 940 O O . ASN A 1 110 ? -24.017 0.782 9.992 1.00 84.00 110 ASN A O 1
ATOM 944 N N . GLU A 1 111 ? -25.685 2.206 9.512 1.00 76.19 111 GLU A N 1
ATOM 945 C CA . GLU A 1 111 ? -24.810 3.316 9.143 1.00 76.19 111 GLU A CA 1
ATOM 946 C C . GLU A 1 111 ? -24.471 4.150 10.384 1.00 76.19 111 GLU A C 1
ATOM 948 O O . GLU A 1 111 ? -25.226 5.022 10.813 1.00 76.19 111 GLU A O 1
ATOM 953 N N . LEU A 1 112 ? -23.318 3.864 10.996 1.00 73.00 112 LEU A N 1
ATOM 954 C CA . LEU A 1 112 ? -22.802 4.682 12.091 1.00 73.00 112 LEU A CA 1
ATOM 955 C C . LEU A 1 112 ? -22.221 5.995 11.548 1.00 73.00 112 LEU A C 1
ATOM 957 O O . LEU A 1 112 ? -21.248 5.989 10.787 1.00 73.00 112 LEU A O 1
ATOM 961 N N . ASN A 1 113 ? -22.769 7.123 12.002 1.00 67.75 113 ASN A N 1
ATOM 962 C CA . ASN A 1 113 ? -22.162 8.445 11.834 1.00 67.75 113 ASN A CA 1
ATOM 963 C C . ASN A 1 113 ? -21.062 8.646 12.884 1.00 67.75 113 ASN A C 1
ATOM 965 O O . ASN A 1 113 ? -21.257 9.324 13.891 1.00 67.75 113 ASN A O 1
ATOM 969 N N . LEU A 1 114 ? -19.905 8.026 12.656 1.00 66.50 114 LEU A N 1
ATOM 970 C CA . LEU A 1 114 ? -18.689 8.321 13.411 1.00 66.50 114 LEU A CA 1
ATOM 971 C C . LEU A 1 114 ? -18.083 9.612 12.841 1.00 66.50 114 LEU A C 1
ATOM 973 O O . LEU A 1 114 ? -17.410 9.596 11.812 1.00 66.50 114 LEU A O 1
ATOM 977 N N . ASN A 1 115 ? -18.382 10.743 13.481 1.00 60.12 115 ASN A N 1
ATOM 978 C CA . ASN A 1 115 ? -17.765 12.036 13.183 1.00 60.12 115 ASN A CA 1
ATOM 979 C C . ASN A 1 115 ? -16.477 12.189 13.991 1.00 60.12 115 ASN A C 1
ATOM 981 O O . ASN A 1 115 ? -16.396 13.030 14.880 1.00 60.12 115 ASN A O 1
ATOM 985 N N . GLU A 1 116 ? -15.466 11.390 13.677 1.00 54.91 116 GLU A N 1
ATOM 986 C CA . GLU A 1 116 ? -14.125 11.600 14.210 1.00 54.91 116 GLU A CA 1
ATOM 987 C C . GLU A 1 116 ? -13.142 11.535 13.044 1.00 54.91 116 GLU A C 1
ATOM 989 O O . GLU A 1 116 ? -12.812 10.485 12.498 1.00 54.91 116 GLU A O 1
ATOM 994 N N . GLN A 1 117 ? -12.710 12.713 12.592 1.00 56.75 117 GLN A N 1
ATOM 995 C CA . GLN A 1 117 ? -11.532 12.818 11.745 1.00 56.75 117 GLN A CA 1
ATOM 996 C C . GLN A 1 117 ? -10.325 12.495 12.627 1.00 56.75 117 GLN A C 1
ATOM 998 O O . GLN A 1 117 ? -9.676 13.403 13.145 1.00 56.75 117 GLN A O 1
ATOM 1003 N N . GLN A 1 118 ? -10.016 11.211 12.820 1.00 57.31 118 GLN A N 1
ATOM 1004 C CA . GLN A 1 118 ? -8.667 10.842 13.227 1.00 57.31 118 GLN A CA 1
ATOM 1005 C C . GLN A 1 118 ? -7.724 11.352 12.137 1.00 57.31 118 GLN A C 1
ATOM 1007 O O . GLN A 1 118 ? -7.631 10.783 11.048 1.00 57.31 118 GLN A O 1
ATOM 1012 N N . GLN A 1 119 ? -7.052 12.469 12.416 1.00 60.81 119 GLN A N 1
ATOM 1013 C CA . GLN A 1 119 ? -5.896 12.882 11.639 1.00 60.81 119 GLN A CA 1
ATOM 1014 C C . GLN A 1 119 ? -4.781 11.890 11.946 1.00 60.81 119 GLN A C 1
ATOM 1016 O O . GLN A 1 119 ? -4.004 12.077 12.877 1.00 60.81 119 GLN A O 1
ATOM 1021 N N . VAL A 1 120 ? -4.749 10.791 11.195 1.00 69.38 120 VAL A N 1
ATOM 1022 C CA . VAL A 1 120 ? -3.614 9.878 11.244 1.00 69.38 120 VAL A CA 1
ATOM 1023 C C . VAL A 1 120 ? -2.513 10.503 10.403 1.00 69.38 120 VAL A C 1
ATOM 1025 O O . VAL A 1 120 ? -2.617 10.597 9.178 1.00 69.38 120 VAL A O 1
ATOM 1028 N N . GLU A 1 121 ? -1.484 10.997 11.080 1.00 75.62 121 GLU A N 1
ATOM 1029 C CA . GLU A 1 121 ? -0.298 11.524 10.428 1.00 75.62 121 GLU A CA 1
ATOM 1030 C C . GLU A 1 121 ? 0.492 10.366 9.812 1.00 75.62 121 GLU A C 1
ATOM 1032 O O . GLU A 1 121 ? 0.942 9.453 10.507 1.00 75.62 121 GLU A O 1
ATOM 1037 N N . PHE A 1 122 ? 0.660 10.394 8.489 1.00 86.06 122 PHE A N 1
ATOM 1038 C CA . PHE A 1 122 ? 1.468 9.406 7.790 1.00 86.06 1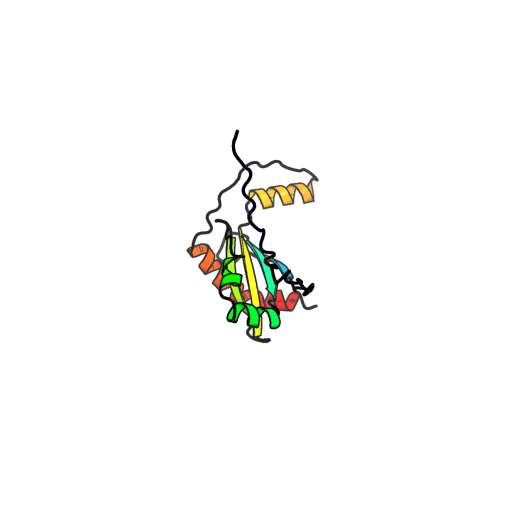22 PHE A CA 1
ATOM 1039 C C . PHE A 1 122 ? 2.950 9.767 7.941 1.00 86.06 122 PHE A C 1
ATOM 1041 O O . PHE A 1 122 ? 3.535 10.441 7.084 1.00 86.06 122 PHE A O 1
ATOM 1048 N N . SER A 1 123 ? 3.537 9.347 9.065 1.00 88.56 123 SER A N 1
ATOM 1049 C CA . SER A 1 123 ? 4.940 9.610 9.392 1.00 88.56 123 SER A CA 1
ATOM 1050 C C . SER A 1 123 ? 5.884 9.074 8.311 1.00 88.56 123 SER A C 1
ATOM 1052 O O . SER A 1 123 ? 5.567 8.118 7.600 1.00 88.56 123 SER A O 1
ATOM 1054 N N . GLN A 1 124 ? 7.065 9.683 8.181 1.00 89.50 124 GLN A N 1
ATOM 1055 C CA . GLN A 1 124 ? 8.046 9.251 7.182 1.00 89.50 124 GLN A CA 1
ATOM 1056 C C . GLN A 1 124 ? 8.492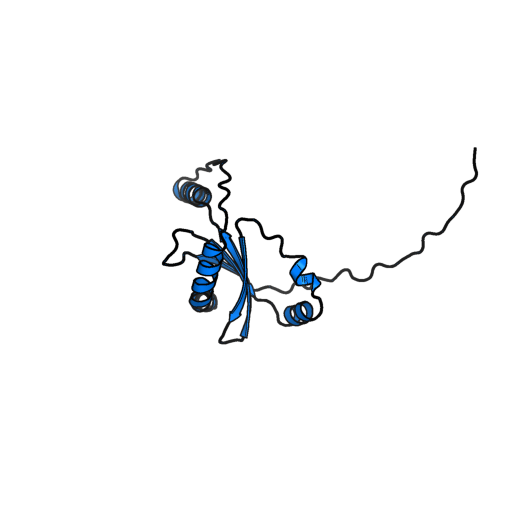 7.797 7.399 1.00 89.50 124 GLN A C 1
ATOM 1058 O O . GLN A 1 124 ? 8.606 7.047 6.438 1.00 89.50 124 GLN A O 1
ATOM 1063 N N . GLU A 1 125 ? 8.654 7.373 8.653 1.00 89.56 125 GLU A N 1
ATOM 1064 C CA . GLU A 1 125 ? 9.011 5.993 8.997 1.00 89.56 125 GLU A CA 1
ATOM 1065 C C . GLU A 1 125 ? 7.959 4.986 8.507 1.00 89.56 125 GLU A C 1
ATOM 1067 O O . GLU A 1 125 ? 8.310 3.968 7.912 1.00 89.56 125 GLU A O 1
ATOM 1072 N N . LEU A 1 126 ? 6.668 5.295 8.678 1.00 89.19 126 LEU A N 1
ATOM 1073 C CA . LEU A 1 126 ? 5.582 4.460 8.158 1.00 89.19 126 LEU A CA 1
ATOM 1074 C C . LEU A 1 126 ? 5.601 4.406 6.627 1.00 89.19 126 LEU A C 1
ATOM 1076 O O . LEU A 1 126 ? 5.346 3.352 6.049 1.00 89.19 126 LEU A O 1
ATOM 1080 N N . LYS A 1 127 ? 5.907 5.525 5.956 1.00 92.06 127 LYS A N 1
ATOM 1081 C CA . LYS A 1 127 ? 6.001 5.580 4.487 1.00 92.06 127 LYS A CA 1
ATOM 1082 C C . LYS A 1 127 ? 7.127 4.696 3.970 1.00 92.06 127 LYS A C 1
ATOM 1084 O O . LYS A 1 127 ? 6.896 3.890 3.072 1.00 92.06 127 LYS A O 1
ATOM 1089 N N . ASP A 1 128 ? 8.309 4.817 4.565 1.00 91.69 128 ASP A N 1
ATOM 1090 C CA . ASP A 1 128 ? 9.495 4.060 4.165 1.00 91.69 128 ASP A CA 1
ATOM 1091 C C . ASP A 1 128 ? 9.296 2.558 4.422 1.00 91.69 128 ASP A C 1
ATOM 1093 O O . ASP A 1 128 ? 9.581 1.727 3.555 1.00 91.69 128 ASP A O 1
ATOM 1097 N N . ASN A 1 129 ? 8.738 2.208 5.587 1.00 91.75 129 ASN A N 1
ATOM 1098 C CA . ASN A 1 129 ? 8.404 0.833 5.950 1.00 91.75 129 ASN A CA 1
ATOM 1099 C C . ASN A 1 129 ? 7.368 0.226 4.988 1.00 91.75 129 ASN A C 1
ATOM 1101 O O . ASN A 1 129 ? 7.574 -0.874 4.460 1.00 91.75 129 ASN A O 1
ATOM 1105 N N . LEU A 1 130 ? 6.281 0.959 4.717 1.00 93.56 130 LEU A N 1
ATOM 1106 C CA . LEU A 1 130 ? 5.251 0.545 3.771 1.00 93.56 130 LEU A CA 1
ATOM 1107 C C . LEU A 1 130 ? 5.838 0.326 2.380 1.00 93.56 130 LEU A C 1
ATOM 1109 O O . LEU A 1 130 ? 5.607 -0.722 1.783 1.00 93.56 130 LEU A O 1
ATOM 1113 N N . GLU A 1 131 ? 6.573 1.304 1.852 1.00 94.50 131 GLU A N 1
ATOM 1114 C CA . GLU A 1 131 ? 7.109 1.245 0.496 1.00 94.50 131 GLU A CA 1
ATOM 1115 C C . GLU A 1 131 ? 8.069 0.064 0.326 1.00 94.50 131 GLU A C 1
ATOM 1117 O O . GLU A 1 131 ? 7.984 -0.654 -0.672 1.00 94.50 131 GLU A O 1
ATOM 1122 N N . LEU A 1 132 ? 8.937 -0.186 1.310 1.00 92.75 132 LEU A N 1
ATOM 1123 C CA . LEU A 1 132 ? 9.872 -1.308 1.284 1.00 92.75 132 LEU A CA 1
ATOM 1124 C C . LEU A 1 132 ? 9.146 -2.656 1.202 1.00 92.75 132 LEU A C 1
ATOM 1126 O O . LEU A 1 132 ? 9.445 -3.457 0.314 1.00 92.75 132 LEU A O 1
ATOM 1130 N N . HIS A 1 133 ? 8.178 -2.899 2.090 1.00 93.88 133 HIS A N 1
ATOM 1131 C CA . HIS A 1 133 ? 7.458 -4.174 2.112 1.00 93.88 133 HIS A CA 1
ATOM 1132 C C . HIS A 1 133 ? 6.524 -4.316 0.909 1.00 93.88 133 HIS A C 1
ATOM 1134 O O . HIS A 1 133 ? 6.491 -5.363 0.265 1.00 93.88 133 HIS A O 1
ATOM 1140 N N . LEU A 1 134 ? 5.805 -3.250 0.551 1.00 94.62 134 LEU A N 1
ATOM 1141 C CA . LEU A 1 134 ? 4.870 -3.291 -0.563 1.00 94.62 134 LEU A CA 1
ATOM 1142 C C . LEU A 1 134 ? 5.600 -3.547 -1.882 1.00 94.62 134 LEU A C 1
ATOM 1144 O O . LEU A 1 134 ? 5.128 -4.359 -2.661 1.00 94.62 134 LEU A O 1
ATOM 1148 N N . LYS A 1 135 ? 6.774 -2.952 -2.136 1.00 93.12 135 LYS A N 1
ATOM 1149 C CA . LYS A 1 135 ? 7.551 -3.245 -3.358 1.00 93.12 135 LYS A CA 1
ATOM 1150 C C . LYS A 1 135 ? 7.941 -4.718 -3.492 1.00 93.12 135 LYS A C 1
ATOM 1152 O O . LYS A 1 135 ? 7.999 -5.217 -4.616 1.00 93.12 135 LYS A O 1
ATOM 1157 N N . HIS A 1 136 ? 8.225 -5.385 -2.375 1.00 90.31 136 HIS A N 1
ATOM 1158 C CA . HIS A 1 136 ? 8.533 -6.812 -2.356 1.00 90.31 136 HIS A CA 1
ATOM 1159 C C . HIS A 1 136 ? 7.287 -7.650 -2.684 1.00 90.31 136 HIS A C 1
ATOM 1161 O O . HIS A 1 136 ? 7.335 -8.533 -3.539 1.00 90.31 136 HIS A O 1
ATOM 1167 N N . ASP A 1 137 ? 6.153 -7.319 -2.068 1.00 91.75 137 ASP A N 1
ATOM 1168 C CA . ASP A 1 137 ? 4.934 -8.128 -2.158 1.00 91.75 137 ASP A CA 1
ATOM 1169 C C . ASP A 1 137 ? 4.074 -7.811 -3.389 1.00 91.75 137 ASP A C 1
ATOM 1171 O O . ASP A 1 137 ? 3.278 -8.646 -3.824 1.00 91.75 137 ASP A O 1
ATOM 1175 N N . LEU A 1 138 ? 4.242 -6.631 -3.996 1.00 90.31 138 LEU A N 1
ATOM 1176 C CA . LEU A 1 138 ? 3.433 -6.150 -5.120 1.00 90.31 138 LEU A CA 1
ATOM 1177 C C . LEU A 1 138 ? 3.489 -7.091 -6.330 1.00 90.31 138 LEU A C 1
ATOM 1179 O O . LEU A 1 138 ? 2.503 -7.206 -7.050 1.00 90.31 138 LEU A O 1
ATOM 1183 N N . ILE A 1 139 ? 4.592 -7.821 -6.516 1.00 87.00 139 ILE A N 1
ATOM 1184 C CA . ILE A 1 139 ? 4.724 -8.854 -7.558 1.00 87.00 139 ILE A CA 1
ATOM 1185 C C . ILE A 1 139 ? 3.618 -9.911 -7.417 1.00 87.00 139 ILE A C 1
ATOM 1187 O O . ILE A 1 139 ? 2.987 -10.298 -8.402 1.00 87.00 139 ILE A O 1
ATOM 1191 N N . ASN A 1 140 ? 3.336 -10.348 -6.190 1.00 85.00 140 ASN A N 1
ATOM 1192 C CA . ASN A 1 140 ? 2.329 -11.373 -5.920 1.00 85.00 140 ASN A CA 1
ATOM 1193 C C . ASN A 1 140 ? 0.912 -10.840 -6.153 1.00 85.00 140 ASN A C 1
ATOM 1195 O O . ASN A 1 140 ? 0.071 -11.545 -6.707 1.00 85.00 140 ASN A O 1
ATOM 1199 N N . TYR A 1 141 ? 0.650 -9.581 -5.795 1.00 84.44 141 TYR A N 1
ATOM 1200 C CA . TYR A 1 141 ? -0.636 -8.945 -6.080 1.00 84.44 141 TYR A CA 1
ATOM 1201 C C . TYR A 1 141 ? -0.861 -8.815 -7.590 1.00 84.44 141 TYR A C 1
ATOM 1203 O O . TYR A 1 141 ? -1.874 -9.281 -8.101 1.00 84.44 141 TYR A O 1
ATOM 1211 N N . LEU A 1 142 ? 0.111 -8.270 -8.326 1.00 83.06 142 LEU A N 1
ATOM 1212 C CA . LEU A 1 142 ? -0.007 -8.065 -9.773 1.00 83.06 142 LEU A CA 1
ATOM 1213 C C . LEU A 1 142 ? -0.140 -9.382 -10.551 1.00 83.06 142 LEU A C 1
ATOM 1215 O O . LEU A 1 142 ? -0.833 -9.431 -11.560 1.00 83.06 142 LEU A O 1
ATOM 1219 N N . THR A 1 143 ? 0.483 -10.466 -10.092 1.00 79.75 143 THR A N 1
ATOM 1220 C CA . THR A 1 143 ? 0.319 -11.793 -10.711 1.00 79.75 143 THR A CA 1
ATOM 1221 C C . THR A 1 143 ? -1.029 -12.435 -10.381 1.00 79.75 143 THR A C 1
ATOM 1223 O O . THR A 1 143 ? -1.624 -13.058 -11.256 1.00 79.75 143 THR A O 1
ATOM 1226 N N . SER A 1 144 ? -1.548 -12.237 -9.166 1.00 72.25 144 SER A N 1
ATOM 1227 C CA . SER A 1 144 ? -2.839 -12.796 -8.729 1.00 72.25 144 SER A CA 1
ATOM 1228 C C . SER A 1 144 ? -4.050 -12.149 -9.409 1.00 72.25 144 SER A C 1
ATOM 1230 O O . SER A 1 144 ? -5.094 -12.785 -9.519 1.00 72.25 144 SER A O 1
ATOM 1232 N N . PHE A 1 145 ? -3.926 -10.903 -9.874 1.00 65.44 145 PHE A N 1
ATOM 1233 C CA . PHE A 1 145 ? -4.997 -10.192 -10.584 1.00 65.44 145 PHE A CA 1
ATOM 1234 C C . PHE A 1 145 ? -4.986 -10.394 -12.110 1.00 65.44 145 PHE A C 1
ATOM 1236 O O . PHE A 1 145 ? -5.917 -9.956 -12.777 1.00 65.44 145 PHE A O 1
ATOM 1243 N N . ASN A 1 146 ? -3.967 -11.056 -12.665 1.00 57.16 146 ASN A N 1
ATOM 1244 C CA . ASN A 1 146 ? -3.852 -11.358 -14.099 1.00 57.16 146 ASN A CA 1
ATOM 1245 C C . ASN A 1 146 ? -4.510 -12.707 -14.495 1.00 57.16 146 ASN A C 1
ATOM 1247 O O . ASN A 1 146 ? -4.089 -13.313 -15.483 1.00 57.16 146 ASN A O 1
ATOM 1251 N N . ILE A 1 147 ? -5.497 -13.197 -13.727 1.00 41.41 147 ILE A N 1
ATOM 1252 C CA . ILE A 1 147 ? -6.227 -14.462 -13.978 1.00 41.41 147 ILE A CA 1
ATOM 1253 C C . ILE A 1 147 ? -7.520 -14.201 -14.751 1.00 41.41 147 ILE A C 1
ATOM 1255 O O . ILE A 1 147 ? -8.297 -13.325 -14.310 1.00 41.41 147 ILE A O 1
#

Solvent-accessible surface area (backbone atoms only — not comparable to full-atom values): 9332 Å² total; per-residue (Å²): 136,84,83,87,79,89,78,84,84,78,87,75,81,83,83,73,85,73,78,75,68,85,71,85,67,57,71,49,78,48,78,49,62,54,94,93,48,92,60,42,28,43,36,43,38,30,50,54,54,68,76,54,51,58,48,47,77,72,37,72,62,62,67,62,78,74,58,87,70,50,69,40,47,48,76,53,79,46,67,44,87,85,84,61,52,38,29,47,37,39,36,31,67,54,53,68,66,57,52,54,35,51,53,36,34,74,76,66,71,40,84,66,87,78,89,66,86,76,82,57,74,60,46,69,67,60,48,54,54,47,50,57,51,45,67,67,49,44,59,59,54,60,59,67,69,73,115

Organism: NCBI:txid588596

pLDDT: mean 75.01, std 21.02, range [27.98, 95.56]

Mean predicted aligned error: 12.49 Å

Radius of gyration: 22.43 Å; Cα contacts (8 Å, |Δi|>4): 142; chains: 1; bounding box: 38×77×45 Å

Foldseek 3Di:
DDDDDDDDDDPDDDPDPPPPPPPPWDWDWDWDDFPPDPWIKIKIKTWQDPVNVVVVVVDVVVVVVPPPDDQQKDWDWAQDPPPRIIIIMMIGTDDPVNVVQVVCCVPPVDRDPPPDPPPPGCDPVNRVSCVVRCNVCVNVSVVVVVD

Sequence (147 aa):
MNYNFNNSQHIQQNPSSINQDNVVMVEYLFFYKPHNDFQIYHITCKEIPFEMISRLLTNNNYLIHNNVQSNNSHLFYYQHPGDKKIYKVICEIVSYDYIVRMLNKINYENELNLNEQQQVEFSQELKDNLELHLKHDLINYLTSFNI